Protein AF-A0A8T5ETE0-F1 (afdb_monomer_lite)

Sequence (127 aa):
MGGLFLLIYSSTAIVPNFAMLDTVQFYSLNLIPFVIADVFLKLNRSKLSLFFTGGLIGSVFYMVYYPYVMYTYNEVLLGKLVSPSLIYFVYFELIQTVLFYTLIPSIVMGVLAVVVSDKITKKILIN

Foldseek 3Di:
DVVVVLVVCCVPPQVVDPLCPVCSVLSVVLCVLVVVLVVLCVVDVDLVSLLVSLLSVLQSCLSPPVLVVVQVVCCVVVVDNDPPSCSVVVSVVCCVVCVVVRSVVSSVVSNVVSVVVVVVVVVVVVD

Secondary structure (DSSP, 8-state):
-HHHHHHHHIIIIITT-GGGHHHHHHHHHTTHHHHHHHHHHHH--SHHHHHHHHHHHHHHHHHHTHHHHHHHHHHHHHTS---TTHHHHHHHHHHHHHHHHHHHHHHHHHHHHHHHHHHHHHHHHH-

pLDDT: mean 76.97, std 12.4, range [46.16, 94.5]

Structure (mmCIF, N/CA/C/O backbone):
data_AF-A0A8T5ETE0-F1
#
_entry.id   AF-A0A8T5ETE0-F1
#
loop_
_atom_site.group_PDB
_atom_site.id
_atom_site.type_symbol
_atom_site.label_atom_id
_atom_site.label_alt_id
_atom_site.label_comp_id
_atom_site.label_asym_id
_atom_site.label_entity_id
_atom_site.label_seq_id
_atom_site.pdbx_PDB_ins_code
_atom_site.Cartn_x
_atom_site.Cartn_y
_atom_site.Cartn_z
_atom_site.occupancy
_atom_site.B_iso_or_equiv
_atom_site.auth_seq_id
_atom_site.auth_comp_id
_atom_site.auth_asym_id
_atom_site.auth_atom_id
_atom_site.pdbx_PDB_model_num
ATOM 1 N N . MET A 1 1 ? 5.050 -6.657 9.933 1.00 46.16 1 MET A N 1
ATOM 2 C CA . MET A 1 1 ? 5.352 -7.610 8.836 1.00 46.16 1 MET A CA 1
ATOM 3 C C . MET A 1 1 ? 5.669 -6.874 7.528 1.00 46.16 1 MET A C 1
ATOM 5 O O . MET A 1 1 ? 6.760 -7.072 7.017 1.00 46.16 1 MET A O 1
ATOM 9 N N . GLY A 1 2 ? 4.817 -5.958 7.036 1.00 46.38 2 GLY A N 1
ATOM 10 C CA . GLY A 1 2 ? 5.064 -5.217 5.778 1.00 46.38 2 GLY A CA 1
ATOM 11 C C . GLY A 1 2 ? 6.317 -4.323 5.750 1.00 46.38 2 GLY A C 1
ATOM 12 O O . GLY A 1 2 ? 7.091 -4.398 4.803 1.00 46.38 2 GLY A O 1
ATOM 13 N N . GLY A 1 3 ? 6.578 -3.540 6.806 1.00 50.31 3 GLY A N 1
ATOM 14 C CA . GLY A 1 3 ? 7.788 -2.701 6.873 1.00 50.31 3 GLY A CA 1
ATOM 15 C C . GLY A 1 3 ? 9.095 -3.505 6.907 1.00 50.31 3 GLY A C 1
ATOM 16 O O . GLY A 1 3 ? 10.070 -3.123 6.275 1.00 50.31 3 GLY A O 1
ATOM 17 N N . LEU A 1 4 ? 9.090 -4.661 7.578 1.00 52.28 4 LEU A N 1
ATOM 18 C CA . LEU A 1 4 ? 10.235 -5.579 7.649 1.00 52.28 4 LEU A CA 1
ATOM 19 C C . LEU A 1 4 ? 10.512 -6.242 6.291 1.00 52.28 4 LEU A C 1
ATOM 21 O O . LEU A 1 4 ? 11.664 -6.338 5.885 1.00 52.28 4 LEU A O 1
ATOM 25 N N . PHE A 1 5 ? 9.458 -6.622 5.561 1.00 57.66 5 PHE A N 1
ATOM 26 C CA . PHE A 1 5 ? 9.561 -7.113 4.184 1.00 57.66 5 PHE A CA 1
ATOM 27 C C . PHE A 1 5 ? 10.175 -6.061 3.247 1.00 57.66 5 PHE A C 1
ATOM 29 O O . PHE A 1 5 ? 11.119 -6.363 2.521 1.00 57.66 5 PHE A O 1
ATOM 36 N N . LEU A 1 6 ? 9.698 -4.813 3.318 1.00 59.12 6 LEU A N 1
ATOM 37 C CA . LEU A 1 6 ? 10.231 -3.708 2.516 1.00 59.12 6 LEU A CA 1
ATOM 38 C C . LEU A 1 6 ? 11.695 -3.394 2.835 1.00 59.12 6 LEU A C 1
ATOM 40 O O . LEU A 1 6 ? 12.463 -3.134 1.917 1.00 59.12 6 LEU A O 1
ATOM 44 N N . LEU A 1 7 ? 12.085 -3.448 4.111 1.00 61.12 7 LEU A N 1
ATOM 45 C CA . LEU A 1 7 ? 13.453 -3.177 4.563 1.00 61.12 7 LEU A CA 1
ATOM 46 C C . LEU A 1 7 ? 14.428 -4.277 4.111 1.00 61.12 7 LEU A C 1
ATOM 48 O O . LEU A 1 7 ? 15.523 -3.986 3.633 1.00 61.12 7 LEU A O 1
ATOM 52 N N . ILE A 1 8 ? 14.022 -5.548 4.197 1.00 63.69 8 ILE A N 1
ATOM 53 C CA . ILE A 1 8 ? 14.816 -6.678 3.687 1.00 63.69 8 ILE A CA 1
ATOM 54 C C . ILE A 1 8 ? 14.972 -6.570 2.168 1.00 63.69 8 ILE A C 1
ATOM 56 O O . ILE A 1 8 ? 16.072 -6.731 1.646 1.00 63.69 8 ILE A O 1
ATOM 60 N N . TYR A 1 9 ? 13.900 -6.252 1.445 1.00 62.34 9 TYR A N 1
ATOM 61 C CA . TYR A 1 9 ? 13.960 -6.148 -0.009 1.00 62.34 9 TYR A CA 1
ATOM 62 C C . TYR A 1 9 ? 14.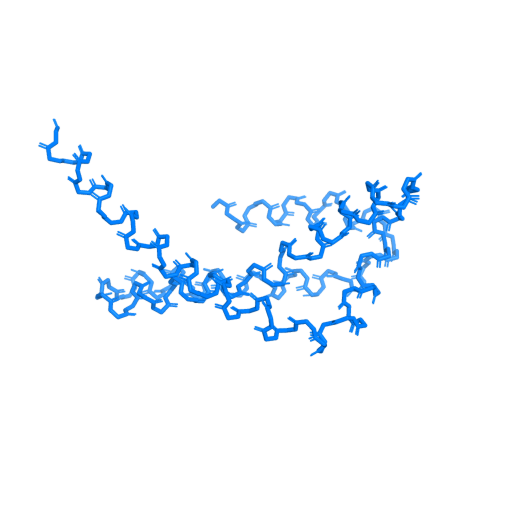791 -4.946 -0.477 1.00 62.34 9 TYR A C 1
ATOM 64 O O . TYR A 1 9 ? 15.634 -5.087 -1.358 1.00 62.34 9 TYR A O 1
ATOM 72 N N . SER A 1 10 ? 14.626 -3.775 0.144 1.00 56.78 10 SER A N 1
ATOM 73 C CA . SER A 1 10 ? 15.423 -2.594 -0.200 1.00 56.78 10 SER A CA 1
ATOM 74 C C . SER A 1 10 ? 16.910 -2.813 0.085 1.00 56.78 10 SER A C 1
ATOM 76 O O . SER A 1 10 ? 17.752 -2.480 -0.744 1.00 56.78 10 SER A O 1
ATOM 78 N N . SER A 1 11 ? 17.254 -3.453 1.201 1.00 58.19 11 SER A N 1
ATOM 79 C CA . SER A 1 11 ? 18.653 -3.744 1.539 1.00 58.19 11 SER A CA 1
ATOM 80 C C . SER A 1 11 ? 19.303 -4.799 0.638 1.00 58.19 11 SER A C 1
ATOM 82 O O . SER A 1 11 ? 20.502 -4.715 0.386 1.00 58.19 11 SER A O 1
ATOM 84 N N . THR A 1 12 ? 18.541 -5.763 0.115 1.00 60.84 12 THR A N 1
ATOM 85 C CA . THR A 1 12 ? 19.090 -6.882 -0.675 1.00 60.84 12 THR A CA 1
ATOM 86 C C . THR A 1 12 ? 19.022 -6.676 -2.187 1.00 60.84 12 THR A C 1
ATOM 88 O O . THR A 1 12 ? 19.914 -7.141 -2.890 1.00 60.84 12 THR A O 1
ATOM 91 N N . ALA A 1 13 ? 18.018 -5.959 -2.701 1.00 56.06 13 ALA A N 1
ATOM 92 C CA . ALA A 1 13 ? 17.852 -5.720 -4.137 1.00 56.06 13 ALA A CA 1
ATOM 93 C C . ALA A 1 13 ? 18.462 -4.389 -4.611 1.00 56.06 13 ALA A C 1
ATOM 95 O O . ALA A 1 13 ? 18.926 -4.305 -5.747 1.00 56.06 13 ALA A O 1
ATOM 96 N N . ILE A 1 14 ? 18.467 -3.350 -3.764 1.00 55.16 14 ILE A N 1
ATOM 97 C CA . ILE A 1 14 ? 18.830 -1.984 -4.180 1.00 55.16 14 ILE A CA 1
ATOM 98 C C . ILE A 1 14 ? 20.296 -1.664 -3.887 1.00 55.16 14 ILE A C 1
ATOM 100 O O . ILE A 1 14 ? 20.987 -1.121 -4.742 1.00 55.16 14 ILE A O 1
ATOM 104 N N . VAL A 1 15 ? 20.800 -2.027 -2.706 1.00 53.38 15 VAL A N 1
ATOM 105 C CA . VAL A 1 15 ? 22.181 -1.714 -2.287 1.00 53.38 15 VAL A CA 1
ATOM 106 C C . VAL A 1 15 ? 23.260 -2.272 -3.239 1.00 53.38 15 VAL A C 1
ATOM 108 O O . VAL A 1 15 ? 24.241 -1.566 -3.467 1.00 53.38 15 VAL A O 1
ATOM 111 N N . PRO A 1 16 ? 23.116 -3.467 -3.856 1.00 54.09 16 PRO A N 1
ATOM 112 C CA . PRO A 1 16 ? 24.110 -3.971 -4.810 1.00 54.09 16 PRO A CA 1
ATOM 113 C C . PRO A 1 16 ? 24.011 -3.347 -6.212 1.00 54.09 16 PRO A C 1
ATOM 115 O O . PRO A 1 16 ? 24.911 -3.543 -7.026 1.00 54.09 16 PRO A O 1
ATOM 118 N N . ASN A 1 17 ? 22.924 -2.635 -6.529 1.00 61.38 17 ASN A N 1
ATOM 119 C CA . ASN A 1 17 ? 22.647 -2.120 -7.866 1.00 61.38 17 ASN A CA 1
ATOM 120 C C . ASN A 1 17 ? 22.689 -0.587 -7.867 1.00 61.38 17 ASN A C 1
ATOM 122 O O . ASN A 1 17 ? 21.698 0.075 -7.565 1.00 61.38 17 ASN A O 1
ATOM 126 N N . PHE A 1 18 ? 23.836 -0.016 -8.250 1.00 63.28 18 PHE A N 1
ATOM 127 C CA . PHE A 1 18 ? 24.058 1.436 -8.276 1.00 63.28 18 PHE A CA 1
ATOM 128 C C . PHE A 1 18 ? 23.005 2.213 -9.087 1.00 63.28 18 PHE A C 1
ATOM 130 O O . PHE A 1 18 ? 22.705 3.351 -8.741 1.00 63.28 18 PHE A O 1
ATOM 137 N N . ALA A 1 19 ? 22.383 1.599 -10.102 1.00 59.09 19 ALA A N 1
ATOM 138 C CA . ALA A 1 19 ? 21.311 2.219 -10.887 1.00 59.09 19 ALA A CA 1
ATOM 139 C C . ALA A 1 19 ? 19.984 2.376 -10.116 1.00 59.09 19 ALA A C 1
ATOM 141 O O . ALA A 1 19 ? 19.078 3.060 -10.582 1.00 59.09 19 ALA A O 1
ATOM 142 N N . MET A 1 20 ? 19.843 1.731 -8.955 1.00 60.31 20 MET A N 1
ATOM 143 C CA . MET A 1 20 ? 18.643 1.785 -8.118 1.00 60.31 20 MET A CA 1
ATOM 144 C C . MET A 1 20 ? 18.831 2.653 -6.865 1.00 60.31 20 MET A C 1
ATOM 146 O O . MET A 1 20 ? 17.876 2.806 -6.102 1.00 60.31 20 MET A O 1
ATOM 150 N N . LEU A 1 21 ? 20.004 3.267 -6.653 1.00 66.50 21 LEU A N 1
ATOM 151 C CA . LEU A 1 21 ? 20.259 4.140 -5.496 1.00 66.50 21 LEU A CA 1
ATOM 152 C C . LEU A 1 21 ? 19.256 5.298 -5.399 1.00 66.50 21 LEU A C 1
ATOM 154 O O . LEU A 1 21 ? 18.739 5.567 -4.315 1.00 66.50 21 LEU A O 1
ATOM 158 N N . ASP A 1 22 ? 18.879 5.893 -6.530 1.00 65.19 22 ASP A N 1
ATOM 159 C CA . ASP A 1 22 ? 17.889 6.979 -6.584 1.00 65.19 22 ASP A CA 1
ATOM 160 C C . ASP A 1 22 ? 16.486 6.526 -6.136 1.00 65.19 22 ASP A C 1
ATOM 162 O O . ASP A 1 22 ? 15.648 7.323 -5.711 1.00 65.19 22 ASP A O 1
ATOM 166 N N . THR A 1 23 ? 16.229 5.216 -6.155 1.00 67.38 23 THR A N 1
ATOM 167 C CA . THR A 1 23 ? 14.958 4.630 -5.717 1.00 67.38 23 THR A CA 1
ATOM 168 C C . THR A 1 23 ? 14.910 4.367 -4.210 1.00 67.38 23 THR A C 1
ATOM 170 O O . THR A 1 23 ? 13.821 4.185 -3.663 1.00 67.38 23 THR A O 1
ATOM 173 N N . VAL A 1 24 ? 16.050 4.410 -3.502 1.00 72.06 24 VAL A N 1
ATOM 174 C CA . VAL A 1 24 ? 16.115 4.197 -2.042 1.00 72.06 24 VAL A CA 1
ATOM 175 C C . VAL A 1 24 ? 15.226 5.195 -1.315 1.00 72.06 24 VAL A C 1
ATOM 177 O O . VAL A 1 24 ? 14.460 4.802 -0.434 1.00 72.06 24 VAL A O 1
ATOM 180 N N . GLN A 1 25 ? 15.282 6.473 -1.700 1.00 73.88 25 GLN A N 1
ATOM 181 C CA . GLN A 1 25 ? 14.438 7.504 -1.103 1.00 73.88 25 GLN A CA 1
ATOM 182 C C . GLN A 1 25 ? 12.956 7.194 -1.331 1.00 73.88 25 GLN A C 1
ATOM 184 O O . GLN A 1 25 ? 12.176 7.221 -0.383 1.00 73.88 25 GLN A O 1
ATOM 189 N N . PHE A 1 26 ? 12.574 6.827 -2.556 1.00 73.19 26 PHE A N 1
ATOM 190 C CA . PHE A 1 26 ? 11.196 6.468 -2.891 1.00 73.19 26 PHE A CA 1
ATOM 191 C C . PHE A 1 26 ? 10.679 5.294 -2.042 1.00 73.19 26 PHE A C 1
ATOM 193 O O . PHE A 1 26 ? 9.648 5.414 -1.380 1.00 73.19 26 PHE A O 1
ATOM 200 N N . TYR A 1 27 ? 11.419 4.185 -1.975 1.00 72.12 27 TYR A N 1
ATOM 201 C CA . TYR A 1 27 ? 11.009 3.024 -1.178 1.00 72.12 27 TYR A CA 1
ATOM 202 C C . TYR A 1 27 ? 11.028 3.293 0.331 1.00 72.12 27 TYR A C 1
ATOM 204 O O . TYR A 1 27 ? 10.200 2.747 1.058 1.00 72.12 27 TYR A O 1
ATOM 212 N N . SER A 1 28 ? 11.924 4.160 0.807 1.00 76.12 28 SER A N 1
ATOM 213 C CA . SER A 1 28 ? 11.956 4.576 2.213 1.00 76.12 28 SER A CA 1
ATOM 214 C C . SER A 1 28 ? 10.730 5.415 2.576 1.00 76.12 28 SER A C 1
ATOM 216 O O . SER A 1 28 ? 10.124 5.200 3.624 1.00 76.12 28 SER A O 1
ATOM 218 N N . LEU A 1 29 ? 10.308 6.326 1.694 1.00 80.06 29 LEU A N 1
ATOM 219 C CA . LEU A 1 29 ? 9.099 7.133 1.886 1.00 80.06 29 LEU A CA 1
ATOM 220 C C . LEU A 1 29 ? 7.826 6.273 1.891 1.00 80.06 29 LEU A C 1
ATOM 222 O O . LEU A 1 29 ? 6.888 6.585 2.624 1.00 80.06 29 LEU A O 1
ATOM 226 N N . ASN A 1 30 ? 7.817 5.138 1.185 1.00 78.25 30 ASN A N 1
ATOM 227 C CA . ASN A 1 30 ? 6.701 4.186 1.222 1.00 78.25 30 ASN A CA 1
ATOM 228 C C . ASN A 1 30 ? 6.483 3.549 2.608 1.00 78.25 30 ASN A C 1
ATOM 230 O O . ASN A 1 30 ? 5.416 2.984 2.845 1.00 78.25 30 ASN A O 1
ATOM 234 N N . LEU A 1 31 ? 7.436 3.654 3.546 1.00 81.25 31 LEU A N 1
ATOM 235 C CA . LEU A 1 31 ? 7.259 3.202 4.933 1.00 81.25 31 LEU A CA 1
ATOM 236 C C . LEU A 1 31 ? 6.354 4.131 5.754 1.00 81.25 31 LEU A C 1
ATOM 238 O O . LEU A 1 31 ? 5.687 3.670 6.681 1.00 81.25 31 LEU A O 1
ATOM 242 N N . ILE A 1 32 ? 6.294 5.420 5.408 1.00 85.81 32 ILE A N 1
ATOM 243 C CA . ILE A 1 32 ? 5.519 6.444 6.124 1.00 85.81 32 ILE A CA 1
ATOM 244 C C . ILE A 1 32 ? 4.049 6.037 6.325 1.00 85.81 32 ILE A C 1
ATOM 246 O O . ILE A 1 32 ? 3.603 6.034 7.474 1.00 85.81 32 ILE A O 1
ATOM 250 N N . PRO A 1 33 ? 3.278 5.655 5.288 1.00 86.88 33 PRO A N 1
ATOM 251 C CA . PRO A 1 33 ? 1.869 5.307 5.468 1.00 86.88 33 PRO A CA 1
ATOM 252 C C . PRO A 1 33 ? 1.653 4.072 6.356 1.00 86.88 33 PRO A C 1
ATOM 254 O O . PRO A 1 33 ? 0.640 4.009 7.051 1.00 86.88 33 PRO A O 1
ATOM 257 N N . PHE A 1 34 ? 2.604 3.130 6.411 1.00 86.62 34 PHE A N 1
ATOM 258 C CA . PHE A 1 34 ? 2.537 2.002 7.350 1.00 86.62 34 PHE A CA 1
ATOM 259 C C . PHE A 1 34 ? 2.744 2.452 8.798 1.00 86.62 34 PHE A C 1
ATOM 261 O O . PHE A 1 34 ? 1.993 2.047 9.681 1.00 86.62 34 PHE A O 1
ATOM 268 N N . VAL A 1 35 ? 3.717 3.332 9.046 1.00 88.12 35 VAL A N 1
ATOM 269 C CA . VAL A 1 35 ? 3.951 3.887 10.388 1.00 88.12 35 VAL A CA 1
ATOM 270 C C . VAL A 1 35 ? 2.753 4.724 10.843 1.00 88.12 35 VAL A C 1
ATOM 272 O O . VAL A 1 35 ? 2.304 4.592 11.980 1.00 88.12 35 VAL A O 1
ATOM 275 N N . ILE A 1 36 ? 2.188 5.547 9.952 1.00 88.50 36 ILE A N 1
ATOM 276 C CA . ILE A 1 36 ? 0.975 6.327 10.233 1.00 88.50 36 ILE A CA 1
ATOM 277 C C . ILE A 1 36 ? -0.186 5.393 10.587 1.00 88.50 36 ILE A C 1
ATOM 279 O O . ILE A 1 36 ? -0.855 5.617 11.594 1.00 88.50 36 ILE A O 1
ATOM 283 N N . ALA A 1 37 ? -0.407 4.335 9.804 1.00 88.25 37 ALA A N 1
ATOM 284 C CA . ALA A 1 37 ? -1.440 3.341 10.076 1.00 88.25 37 ALA A CA 1
ATOM 285 C C . ALA A 1 37 ? -1.306 2.724 11.478 1.00 88.25 37 ALA A C 1
ATOM 287 O O . ALA A 1 37 ? -2.292 2.683 12.218 1.00 88.25 37 ALA A O 1
ATOM 288 N N . ASP A 1 38 ? -0.098 2.307 11.865 1.00 86.75 38 ASP A N 1
ATOM 289 C CA . ASP A 1 38 ? 0.169 1.717 13.182 1.00 86.75 38 ASP A CA 1
ATOM 290 C C . ASP A 1 38 ? -0.103 2.710 14.321 1.00 86.75 38 ASP A C 1
ATOM 292 O O . ASP A 1 38 ? -0.739 2.364 15.323 1.00 86.75 38 ASP A O 1
ATOM 296 N N . VAL A 1 39 ? 0.323 3.968 14.166 1.00 88.38 39 VAL A N 1
ATOM 297 C CA . VAL A 1 39 ? 0.067 5.031 15.149 1.00 88.38 39 VAL A CA 1
ATOM 298 C C . VAL A 1 39 ? -1.432 5.306 15.282 1.00 88.38 39 VAL A C 1
ATOM 300 O O . VAL A 1 39 ? -1.940 5.372 16.402 1.00 88.38 39 VAL A O 1
ATOM 303 N N . PHE A 1 40 ? -2.161 5.406 14.168 1.00 86.62 40 PHE A N 1
ATOM 304 C CA . PHE A 1 40 ? -3.608 5.640 14.174 1.00 86.62 40 PHE A CA 1
ATOM 305 C C . PHE A 1 40 ? -4.370 4.515 14.878 1.00 86.62 40 PHE A C 1
ATOM 307 O O . PHE A 1 40 ? -5.199 4.791 15.748 1.00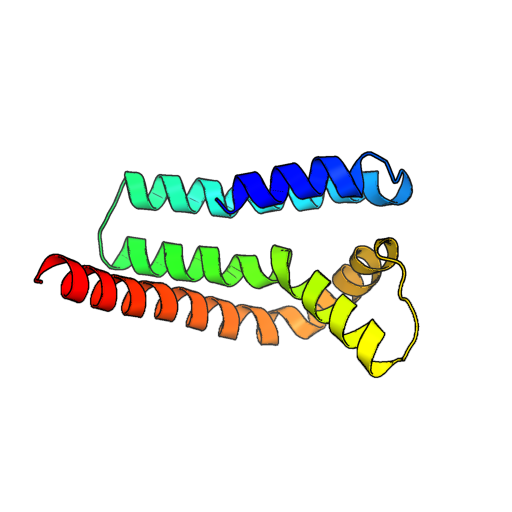 86.62 40 PHE A O 1
ATOM 314 N N . LEU A 1 41 ? -4.048 3.254 14.576 1.00 86.56 41 LEU A N 1
ATOM 315 C CA . LEU A 1 41 ? -4.674 2.098 15.227 1.00 86.56 41 LEU A CA 1
ATOM 316 C C . LEU A 1 41 ? -4.317 1.985 16.714 1.00 86.56 41 LEU A C 1
ATOM 318 O O . LEU A 1 41 ? -5.111 1.460 17.502 1.00 86.56 41 LEU A O 1
ATOM 322 N N . LYS A 1 42 ? -3.131 2.459 17.115 1.00 87.06 42 LYS A N 1
ATOM 323 C CA . LYS A 1 42 ? -2.715 2.503 18.521 1.00 87.06 42 LYS A CA 1
ATOM 324 C C . LYS A 1 42 ? -3.468 3.576 19.306 1.00 87.06 42 LYS A C 1
ATOM 326 O O . LYS A 1 42 ? -3.875 3.308 20.433 1.00 87.06 42 LYS A O 1
ATOM 331 N N . LEU A 1 43 ? -3.642 4.766 18.731 1.00 87.19 43 LEU A N 1
ATOM 332 C CA . LEU A 1 43 ? -4.283 5.904 19.398 1.00 87.19 43 LEU A CA 1
ATOM 333 C C . LEU A 1 43 ? -5.809 5.793 19.424 1.00 87.19 43 LEU A C 1
ATOM 335 O O . LEU A 1 43 ? -6.437 6.194 20.400 1.00 87.19 43 LEU A O 1
ATOM 339 N N . ASN A 1 44 ? -6.419 5.267 18.361 1.00 81.38 44 ASN A N 1
ATOM 340 C CA . ASN A 1 44 ? -7.868 5.228 18.220 1.00 81.38 44 ASN A CA 1
ATOM 341 C C . ASN A 1 44 ? -8.315 3.948 17.501 1.00 81.38 44 ASN A C 1
ATOM 343 O O . ASN A 1 44 ? -7.979 3.722 16.341 1.00 81.38 44 ASN A O 1
ATOM 347 N N . ARG A 1 45 ? -9.135 3.132 18.170 1.00 79.88 45 ARG A N 1
ATOM 348 C CA . ARG A 1 45 ? -9.710 1.890 17.612 1.00 79.88 45 ARG A CA 1
ATOM 349 C C . ARG A 1 45 ? -11.174 2.023 17.190 1.00 79.88 45 ARG A C 1
ATOM 351 O O . ARG A 1 45 ? -11.880 1.027 17.052 1.00 79.88 45 ARG A O 1
ATOM 358 N N . SER A 1 46 ? -11.656 3.248 17.001 1.00 88.69 46 SER A N 1
ATOM 359 C CA . SER A 1 46 ? -12.994 3.484 16.456 1.00 88.69 46 SER A CA 1
ATOM 360 C C . SER A 1 46 ? -13.148 2.895 15.048 1.00 88.69 46 SER A C 1
ATOM 362 O O . SER A 1 46 ? -12.177 2.745 14.303 1.00 88.69 46 SER A O 1
ATOM 364 N N . LYS A 1 47 ? -14.396 2.615 14.643 1.00 85.50 47 LYS A N 1
ATOM 365 C CA . LYS A 1 47 ? -14.712 2.144 13.281 1.00 85.50 47 LYS A CA 1
ATOM 366 C C . LYS A 1 47 ? -14.182 3.086 12.197 1.00 85.50 47 LYS A C 1
ATOM 368 O O . LYS A 1 47 ? -13.742 2.624 11.154 1.00 85.50 47 LYS A O 1
ATOM 373 N N . LEU A 1 48 ? -14.201 4.392 12.458 1.00 87.19 48 LEU A N 1
ATOM 374 C CA . LEU A 1 48 ? -13.723 5.407 11.521 1.00 87.19 48 LEU A CA 1
ATOM 375 C C . LEU A 1 48 ? -12.196 5.338 11.359 1.00 87.19 48 LEU A C 1
ATOM 377 O O . LEU A 1 48 ? -11.711 5.362 10.234 1.00 87.19 48 LEU A O 1
ATOM 381 N N . SER A 1 49 ? -11.458 5.143 12.459 1.00 88.06 49 SER A N 1
ATOM 382 C CA . SER A 1 49 ? -10.007 4.900 12.424 1.00 88.06 49 SER A CA 1
ATOM 383 C C . SER A 1 49 ? -9.667 3.627 11.643 1.00 88.06 49 SER A C 1
ATOM 385 O O . SER A 1 49 ? -8.808 3.644 10.772 1.00 88.06 49 SER A O 1
ATOM 387 N N . LEU A 1 50 ? -10.417 2.542 11.864 1.00 89.19 50 LEU A N 1
ATOM 388 C CA . LEU A 1 50 ? -10.253 1.287 11.123 1.00 89.19 50 LEU A CA 1
ATOM 389 C C . LEU A 1 50 ? -10.498 1.453 9.616 1.00 89.19 50 LEU A C 1
ATOM 391 O O . LEU A 1 50 ? -9.715 0.950 8.812 1.00 89.19 50 LEU A O 1
ATOM 395 N N . PHE A 1 51 ? -11.551 2.175 9.222 1.00 91.81 51 PHE A N 1
ATOM 396 C CA . PHE A 1 51 ? -11.817 2.465 7.812 1.00 91.81 51 PHE A CA 1
ATOM 397 C C . PHE A 1 51 ? -10.746 3.355 7.190 1.00 91.81 51 PHE A C 1
ATOM 399 O O . PHE A 1 51 ? -10.291 3.067 6.085 1.00 91.81 51 PHE A O 1
ATOM 406 N N . PHE A 1 52 ? -10.311 4.393 7.904 1.00 92.19 52 PHE A N 1
ATOM 407 C CA . PHE A 1 52 ? -9.231 5.263 7.456 1.00 92.19 52 PHE A CA 1
ATOM 408 C C . PHE A 1 52 ? -7.935 4.476 7.255 1.00 92.19 52 PHE A C 1
ATOM 410 O O . PHE A 1 52 ? -7.341 4.550 6.185 1.00 92.19 52 PHE A O 1
ATOM 417 N N . THR A 1 53 ? -7.533 3.661 8.232 1.00 91.38 53 THR A N 1
ATOM 418 C CA . THR A 1 53 ? -6.335 2.828 8.120 1.00 91.38 53 THR A CA 1
ATOM 419 C C . THR A 1 53 ? -6.459 1.802 6.995 1.00 91.38 53 THR A C 1
ATOM 421 O O . THR A 1 53 ? -5.502 1.609 6.251 1.00 91.38 53 THR A O 1
ATOM 424 N N . GLY A 1 54 ? -7.628 1.178 6.818 1.00 91.31 54 GLY A N 1
ATOM 425 C CA . GLY A 1 54 ? -7.887 0.272 5.696 1.00 91.31 54 GLY A CA 1
ATOM 426 C C . GLY A 1 54 ? -7.738 0.962 4.341 1.00 91.31 54 GLY A C 1
ATOM 427 O O . GLY A 1 54 ? -7.068 0.437 3.457 1.00 91.31 54 GLY A O 1
ATOM 428 N N . GLY A 1 55 ? -8.300 2.163 4.194 1.00 93.06 55 GLY A N 1
ATOM 429 C CA . GLY A 1 55 ? -8.154 2.972 2.985 1.00 93.06 55 GLY A CA 1
ATOM 430 C C . GLY A 1 55 ? -6.715 3.432 2.751 1.00 93.06 55 GLY A C 1
ATOM 431 O O . GLY A 1 55 ? -6.214 3.314 1.636 1.00 93.06 55 GLY A O 1
ATOM 432 N N . LEU A 1 56 ? -6.023 3.880 3.802 1.00 92.44 56 LEU A N 1
ATOM 433 C CA . LEU A 1 56 ? -4.622 4.291 3.749 1.00 92.44 56 LEU A CA 1
ATOM 434 C C . LEU A 1 56 ? -3.737 3.124 3.303 1.00 92.44 56 LEU A C 1
ATOM 436 O O . LEU A 1 56 ? -3.052 3.242 2.296 1.00 92.44 56 LEU A O 1
ATOM 440 N N . ILE A 1 57 ? -3.797 1.976 3.978 1.00 90.62 57 ILE A N 1
ATOM 441 C CA . ILE A 1 57 ? -3.008 0.791 3.610 1.00 90.62 57 ILE A CA 1
ATOM 442 C C . ILE A 1 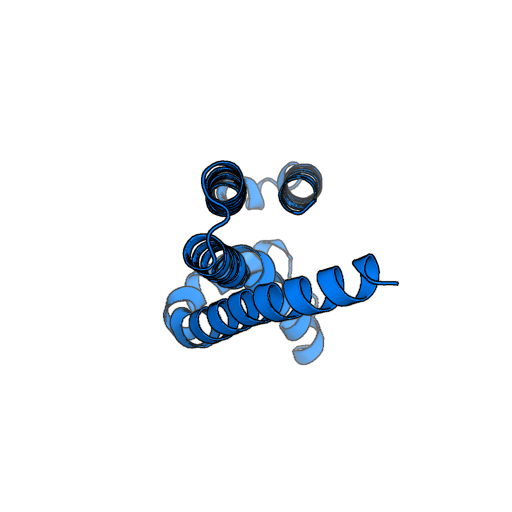57 ? -3.394 0.267 2.222 1.00 90.62 57 ILE A C 1
ATOM 444 O O . ILE A 1 57 ? -2.513 -0.100 1.448 1.00 90.62 57 ILE A O 1
ATOM 448 N N . GLY A 1 58 ? -4.682 0.290 1.872 1.00 89.25 58 GLY A N 1
ATOM 449 C CA . GLY A 1 58 ? -5.150 -0.023 0.523 1.00 89.25 58 GLY A CA 1
ATOM 450 C C . GLY A 1 58 ? -4.494 0.870 -0.528 1.00 89.25 58 GLY A C 1
ATOM 451 O O . GLY A 1 58 ? -3.951 0.368 -1.504 1.00 89.25 58 GLY A O 1
ATOM 452 N N . SER A 1 59 ? -4.443 2.183 -0.296 1.00 89.12 59 SER A N 1
ATOM 453 C CA . SER A 1 59 ? -3.817 3.139 -1.218 1.00 89.12 59 SER A CA 1
ATOM 454 C C . SER A 1 59 ? -2.320 2.882 -1.448 1.00 89.12 59 SER A C 1
ATOM 456 O O . SER A 1 59 ? -1.816 3.111 -2.547 1.00 89.12 59 SER A O 1
ATOM 458 N N . VAL A 1 60 ? -1.619 2.314 -0.458 1.00 86.81 60 VAL A N 1
ATOM 459 C CA . VAL A 1 60 ? -0.189 1.975 -0.560 1.00 86.81 60 VAL A CA 1
ATOM 460 C C . VAL A 1 60 ? 0.085 0.869 -1.580 1.00 86.81 60 VAL A C 1
ATOM 462 O O . VAL A 1 60 ? 1.190 0.814 -2.121 1.00 86.81 60 VAL A O 1
ATOM 465 N N . PHE A 1 61 ? -0.906 0.035 -1.921 1.00 79.06 61 PHE A N 1
ATOM 466 C CA . PHE A 1 61 ? -0.795 -0.939 -3.017 1.00 79.06 61 PHE A CA 1
ATOM 467 C C . PHE A 1 61 ? -0.229 -0.303 -4.288 1.00 79.06 61 PHE A C 1
ATOM 469 O O . PHE A 1 61 ? 0.610 -0.898 -4.965 1.00 79.06 61 PHE A O 1
ATOM 476 N N . TYR A 1 62 ? -0.655 0.925 -4.578 1.00 75.31 62 TYR A N 1
ATOM 477 C CA . TYR A 1 62 ? -0.238 1.642 -5.764 1.00 75.31 62 TYR A CA 1
ATOM 478 C C . TYR A 1 62 ? 1.264 1.950 -5.788 1.00 75.31 62 TYR A C 1
ATOM 480 O O . TYR A 1 62 ? 1.898 1.826 -6.828 1.00 75.31 62 TYR A O 1
ATOM 488 N N . MET A 1 63 ? 1.851 2.283 -4.637 1.00 74.50 63 MET A N 1
ATOM 489 C CA . MET A 1 63 ? 3.279 2.599 -4.541 1.00 74.50 63 MET A CA 1
ATOM 490 C C . MET A 1 63 ? 4.161 1.372 -4.332 1.00 74.50 63 MET A C 1
ATOM 492 O O . MET A 1 63 ? 5.317 1.367 -4.749 1.00 74.50 63 MET A O 1
ATOM 496 N N . VAL A 1 64 ? 3.637 0.340 -3.669 1.00 74.88 64 VAL A N 1
ATOM 497 C CA . VAL A 1 64 ? 4.444 -0.801 -3.227 1.00 74.88 64 VAL A CA 1
ATOM 498 C C . VAL A 1 64 ? 4.277 -2.023 -4.113 1.00 74.88 64 VAL A C 1
ATOM 500 O O . VAL A 1 64 ? 5.250 -2.734 -4.296 1.00 74.88 64 VAL A O 1
ATOM 503 N N . TYR A 1 65 ? 3.088 -2.297 -4.647 1.00 73.12 65 TYR A N 1
ATOM 504 C CA . TYR A 1 65 ? 2.793 -3.566 -5.324 1.00 73.12 65 TYR A CA 1
ATOM 505 C C . TYR A 1 65 ? 2.535 -3.414 -6.820 1.00 73.12 65 TYR A C 1
ATOM 507 O O . TYR A 1 65 ? 2.986 -4.250 -7.602 1.00 73.12 65 TYR A O 1
ATOM 515 N N . TYR A 1 66 ? 1.856 -2.345 -7.237 1.00 73.25 66 TYR A N 1
ATOM 516 C CA . TYR A 1 66 ? 1.551 -2.099 -8.647 1.00 73.25 66 TYR A CA 1
ATOM 517 C C . TYR A 1 66 ? 2.782 -2.138 -9.581 1.00 73.25 66 TYR A C 1
ATOM 519 O O . TYR A 1 66 ? 2.681 -2.798 -10.619 1.00 73.25 66 TYR A O 1
ATOM 527 N N . PRO A 1 67 ? 3.954 -1.553 -9.233 1.00 74.38 67 PRO A N 1
ATOM 528 C CA . PRO A 1 67 ? 5.145 -1.648 -10.082 1.00 74.38 67 PRO A CA 1
ATOM 529 C C . PRO A 1 67 ? 5.576 -3.099 -10.348 1.00 74.38 67 PRO A C 1
ATOM 531 O O . PRO A 1 67 ? 5.907 -3.456 -11.477 1.00 74.38 67 PRO A O 1
ATOM 534 N N . TYR A 1 68 ? 5.518 -3.958 -9.326 1.00 72.50 68 TYR A N 1
ATOM 535 C CA . TYR A 1 68 ? 5.910 -5.367 -9.435 1.00 72.50 68 TYR A CA 1
ATOM 536 C C . TYR A 1 68 ? 4.888 -6.209 -10.194 1.00 72.50 68 TYR A C 1
ATOM 538 O O . TYR A 1 68 ? 5.259 -7.106 -10.951 1.00 72.50 68 TYR A O 1
ATOM 546 N N . VAL A 1 69 ? 3.598 -5.913 -10.018 1.00 72.81 69 VAL A N 1
ATOM 547 C CA . VAL A 1 69 ? 2.527 -6.556 -10.787 1.00 72.81 69 VAL A CA 1
ATOM 548 C C . VAL A 1 69 ? 2.719 -6.253 -12.271 1.00 72.81 69 VAL A C 1
ATOM 550 O O . VAL A 1 69 ? 2.771 -7.178 -13.076 1.00 72.81 69 VAL A O 1
ATOM 553 N N . MET A 1 70 ? 2.914 -4.980 -12.625 1.00 72.38 70 MET A N 1
ATOM 554 C CA . MET A 1 70 ? 3.180 -4.571 -14.007 1.00 72.38 70 MET A CA 1
ATOM 555 C C . MET A 1 70 ? 4.437 -5.221 -14.579 1.00 72.38 70 MET A C 1
ATOM 557 O O . MET A 1 70 ? 4.409 -5.719 -15.700 1.00 72.38 70 MET A O 1
ATOM 561 N N . TYR A 1 71 ? 5.520 -5.265 -13.806 1.00 72.75 71 TYR A N 1
ATOM 562 C CA . TYR A 1 71 ? 6.748 -5.948 -14.201 1.00 72.75 71 TYR A CA 1
ATOM 563 C C . TYR A 1 71 ? 6.502 -7.417 -14.558 1.00 72.75 71 TYR A C 1
ATOM 565 O O . TYR A 1 71 ? 6.820 -7.848 -15.663 1.00 72.75 71 TYR A O 1
ATOM 573 N N . THR A 1 72 ? 5.858 -8.152 -13.650 1.00 70.81 72 THR A N 1
ATOM 574 C CA . THR A 1 72 ? 5.585 -9.584 -13.816 1.00 70.81 72 THR A CA 1
ATOM 575 C C . THR A 1 72 ? 4.703 -9.838 -15.037 1.00 70.81 72 THR A C 1
ATOM 577 O O . THR A 1 72 ? 4.987 -10.721 -15.843 1.00 70.81 72 THR A O 1
ATOM 580 N N . TYR A 1 73 ? 3.644 -9.043 -15.220 1.00 73.38 73 TYR A N 1
ATOM 581 C CA . TYR A 1 73 ? 2.772 -9.182 -16.385 1.00 73.38 73 TYR A CA 1
ATOM 582 C C . TYR A 1 73 ? 3.474 -8.813 -17.691 1.00 73.38 73 TYR A C 1
ATOM 584 O O . TYR A 1 73 ? 3.257 -9.494 -18.688 1.00 73.38 73 TYR A O 1
ATOM 592 N N . ASN A 1 74 ? 4.334 -7.793 -17.702 1.00 72.44 74 ASN A N 1
ATOM 593 C CA . ASN A 1 74 ? 5.094 -7.427 -18.895 1.00 72.44 74 ASN A CA 1
ATOM 594 C C . ASN A 1 74 ? 6.070 -8.530 -19.311 1.00 72.44 74 ASN A C 1
ATOM 596 O O . ASN A 1 74 ? 6.161 -8.820 -20.501 1.00 72.44 74 ASN A O 1
ATOM 600 N N . GLU A 1 75 ? 6.745 -9.191 -18.366 1.00 68.81 75 GLU A N 1
ATOM 601 C CA . GLU A 1 75 ? 7.603 -10.338 -18.689 1.00 68.81 75 GLU A CA 1
ATOM 602 C C . GLU A 1 75 ? 6.811 -11.490 -19.317 1.00 68.81 75 GLU A C 1
ATOM 604 O O . GLU A 1 75 ? 7.228 -12.054 -20.331 1.00 68.81 75 GLU A O 1
ATOM 609 N N . VAL A 1 76 ? 5.640 -11.803 -18.753 1.00 72.94 76 VAL A N 1
ATOM 610 C CA . VAL A 1 76 ? 4.772 -12.888 -19.232 1.00 72.94 76 VAL A CA 1
ATOM 611 C C . VAL A 1 76 ? 4.160 -12.567 -20.598 1.00 72.94 76 VAL A C 1
ATOM 613 O O . VAL A 1 76 ? 4.153 -13.420 -21.481 1.00 72.94 76 VAL A O 1
ATOM 616 N N . LEU A 1 77 ? 3.652 -11.347 -20.790 1.00 72.75 77 LEU A N 1
ATOM 617 C CA . LEU A 1 77 ? 2.960 -10.939 -22.016 1.00 72.75 77 LEU A CA 1
ATOM 618 C C . LEU A 1 77 ? 3.921 -10.701 -23.183 1.00 72.75 77 LEU A C 1
ATOM 620 O O . LEU A 1 77 ? 3.580 -11.000 -24.325 1.00 72.75 77 LEU A O 1
ATOM 624 N N . LEU A 1 78 ? 5.112 -10.159 -22.915 1.00 74.50 78 LEU A N 1
ATOM 625 C CA . LEU A 1 78 ? 6.103 -9.857 -23.950 1.00 74.50 78 LEU A CA 1
ATOM 626 C C . LEU A 1 78 ? 7.068 -11.021 -24.202 1.00 74.50 78 LEU A C 1
ATOM 628 O O . LEU A 1 78 ? 7.833 -10.965 -25.166 1.00 74.50 78 LEU A O 1
ATOM 632 N N . GLY A 1 79 ? 7.065 -12.050 -23.345 1.00 67.31 79 GLY A N 1
ATOM 633 C CA . GLY A 1 79 ? 7.975 -13.195 -23.429 1.00 67.31 79 GLY A CA 1
ATOM 634 C C . GLY A 1 79 ? 9.452 -12.803 -23.327 1.00 67.31 79 GLY A C 1
ATOM 635 O O . GLY A 1 79 ? 10.320 -13.510 -23.839 1.00 67.31 79 GLY A O 1
ATOM 636 N N . LYS A 1 80 ? 9.745 -11.643 -22.730 1.00 66.38 80 LYS A N 1
ATOM 637 C CA . LYS A 1 80 ? 11.085 -11.062 -22.622 1.00 66.38 80 LYS A CA 1
ATOM 638 C C . LYS A 1 80 ? 11.351 -10.681 -21.177 1.00 66.38 80 LYS A C 1
ATOM 640 O O . LYS A 1 80 ? 10.507 -10.054 -20.546 1.00 66.38 80 LYS A O 1
ATOM 645 N N . LEU A 1 81 ? 12.548 -11.012 -20.698 1.00 63.56 81 LEU A N 1
ATOM 646 C CA . LEU A 1 81 ? 13.051 -10.533 -19.414 1.00 63.56 81 LEU A CA 1
ATOM 647 C C . LEU A 1 81 ? 13.144 -9.009 -19.469 1.00 63.56 81 LEU A C 1
ATOM 649 O O . LEU A 1 81 ? 13.924 -8.445 -20.242 1.00 63.56 81 LEU A O 1
ATOM 653 N N . VAL A 1 82 ? 12.318 -8.346 -18.670 1.00 65.06 82 VAL A N 1
ATOM 654 C CA . VAL A 1 82 ? 12.416 -6.907 -18.445 1.00 65.06 82 VAL A CA 1
ATOM 655 C C . VAL A 1 82 ? 13.430 -6.745 -17.322 1.00 65.06 82 VAL A C 1
ATOM 657 O O . VAL A 1 82 ? 13.403 -7.497 -16.362 1.00 65.06 82 VAL A O 1
ATOM 660 N N . SER A 1 83 ? 14.373 -5.810 -17.410 1.00 69.06 83 SER A N 1
ATOM 661 C CA . SER A 1 83 ? 15.277 -5.598 -16.271 1.00 69.06 83 SER A CA 1
ATOM 662 C C . SER A 1 83 ? 14.490 -5.034 -15.077 1.00 69.06 83 SER A C 1
ATOM 664 O O . SER A 1 83 ? 13.765 -4.052 -15.267 1.00 69.06 83 SER A O 1
ATOM 666 N N . PRO A 1 84 ? 14.670 -5.538 -13.841 1.00 64.94 84 PRO A N 1
ATOM 667 C CA . PRO A 1 84 ? 14.076 -4.947 -12.639 1.00 64.94 84 PRO A CA 1
ATOM 668 C C . PRO A 1 84 ? 14.400 -3.454 -12.455 1.00 64.94 84 PRO A C 1
ATOM 670 O O . PRO A 1 84 ? 13.632 -2.717 -11.840 1.00 64.94 84 PRO A O 1
ATOM 673 N N . SER A 1 85 ? 15.510 -2.974 -13.027 1.00 66.44 85 SER A N 1
ATOM 674 C CA . SER A 1 85 ? 15.868 -1.549 -13.022 1.00 66.44 85 SER A CA 1
ATOM 675 C C . SER A 1 85 ? 14.922 -0.664 -13.851 1.00 66.44 85 SER A C 1
ATOM 677 O O . SER A 1 85 ? 14.802 0.525 -13.568 1.00 66.44 85 SER A O 1
ATOM 679 N N . LEU A 1 86 ? 14.209 -1.221 -14.838 1.00 67.81 86 LEU A N 1
ATOM 680 C CA . LEU A 1 86 ? 13.247 -0.491 -15.678 1.00 67.81 86 LEU A CA 1
ATOM 681 C C . LEU A 1 86 ? 11.896 -0.270 -14.988 1.00 67.81 86 LEU A C 1
ATOM 683 O O . LEU A 1 86 ? 11.131 0.586 -15.426 1.00 67.81 86 LEU A O 1
ATOM 687 N N . ILE A 1 87 ? 11.610 -1.002 -13.902 1.00 71.06 87 ILE A N 1
ATOM 688 C CA . ILE A 1 87 ? 10.347 -0.907 -13.153 1.00 71.06 87 ILE A CA 1
ATOM 689 C C . ILE A 1 87 ? 10.075 0.535 -12.737 1.00 71.06 87 ILE A C 1
ATOM 691 O O . ILE A 1 87 ? 8.970 1.031 -12.929 1.00 71.06 87 ILE A O 1
ATOM 695 N N . TYR A 1 88 ? 11.094 1.208 -12.199 1.00 67.88 88 TYR A N 1
ATOM 696 C CA . TYR A 1 88 ? 10.998 2.595 -11.762 1.00 67.88 88 TYR A CA 1
ATOM 697 C C . TYR A 1 88 ? 10.627 3.519 -12.930 1.00 67.88 88 TYR A C 1
ATOM 699 O O . TYR A 1 88 ? 9.631 4.229 -12.848 1.00 67.88 88 TYR A O 1
ATOM 707 N N . PHE A 1 89 ? 11.364 3.458 -14.042 1.00 67.88 89 PHE A N 1
ATOM 708 C CA . PHE A 1 89 ? 11.120 4.321 -15.203 1.00 67.88 89 PHE A CA 1
ATOM 709 C C . PHE A 1 89 ? 9.699 4.170 -15.752 1.00 67.88 89 PHE A C 1
ATOM 711 O O . PHE A 1 89 ? 8.972 5.155 -15.869 1.00 67.88 89 PHE A O 1
ATOM 718 N N . VAL A 1 90 ? 9.277 2.931 -16.007 1.00 68.88 90 VAL A N 1
ATOM 719 C CA . VAL A 1 90 ? 7.945 2.636 -16.552 1.00 68.88 90 VAL A CA 1
ATOM 720 C C . VAL A 1 90 ? 6.846 3.026 -15.562 1.00 68.88 90 VAL A C 1
ATOM 722 O O . VAL A 1 90 ? 5.810 3.561 -15.953 1.00 68.88 90 VAL A O 1
ATOM 725 N N . TYR A 1 91 ? 7.066 2.799 -14.265 1.00 74.12 91 TYR A N 1
ATOM 726 C CA . TYR A 1 91 ? 6.122 3.195 -13.227 1.00 74.12 91 TYR A CA 1
ATOM 727 C C . TYR A 1 91 ? 5.919 4.712 -13.187 1.00 74.12 91 TYR A C 1
ATOM 729 O O . TYR A 1 91 ? 4.773 5.153 -13.218 1.00 74.12 91 TYR A O 1
ATOM 737 N N . PHE A 1 92 ? 6.991 5.511 -13.166 1.00 73.75 92 PHE A N 1
ATOM 738 C CA . PHE A 1 92 ? 6.895 6.976 -13.103 1.00 73.75 92 PHE A CA 1
ATOM 739 C C . PHE A 1 92 ? 6.347 7.618 -14.379 1.00 73.75 92 PHE A C 1
ATOM 741 O O . PHE A 1 92 ? 5.763 8.695 -14.303 1.00 73.75 92 PHE A O 1
ATOM 748 N N . GLU A 1 93 ? 6.474 6.960 -15.527 1.00 79.31 93 GLU A N 1
ATOM 749 C CA . GLU A 1 93 ? 5.858 7.415 -16.775 1.00 79.31 93 GLU A CA 1
ATOM 750 C C . GLU A 1 93 ? 4.347 7.141 -16.792 1.00 79.31 93 GLU A C 1
ATOM 752 O O . GLU A 1 93 ? 3.544 8.011 -17.128 1.00 79.31 93 GLU A O 1
ATOM 757 N N . LEU A 1 94 ? 3.933 5.946 -16.364 1.00 76.75 94 LEU A N 1
ATOM 758 C CA . LEU A 1 94 ? 2.527 5.531 -16.394 1.00 76.75 94 LEU A CA 1
ATOM 759 C C . LEU A 1 94 ? 1.714 6.036 -15.196 1.00 76.75 94 LEU A C 1
ATOM 761 O O . LEU A 1 94 ? 0.481 6.017 -15.250 1.00 76.75 94 LEU A O 1
ATOM 765 N N . ILE A 1 95 ? 2.383 6.491 -14.129 1.00 77.94 95 ILE A N 1
ATOM 766 C CA . ILE A 1 95 ? 1.772 6.836 -12.841 1.00 77.94 95 ILE A CA 1
ATOM 767 C C . ILE A 1 95 ? 0.580 7.779 -13.001 1.00 77.94 95 ILE A C 1
ATOM 769 O O . ILE A 1 95 ? -0.453 7.586 -12.375 1.00 77.94 95 ILE A O 1
ATOM 773 N N . GLN A 1 96 ? 0.689 8.804 -13.841 1.00 77.19 96 GLN A N 1
ATOM 774 C CA . GLN A 1 96 ? -0.353 9.824 -13.943 1.00 77.19 96 GLN A CA 1
ATOM 775 C C . GLN A 1 96 ? -1.611 9.277 -14.622 1.00 77.19 96 GLN A C 1
ATOM 777 O O . GLN A 1 96 ? -2.727 9.621 -14.239 1.00 77.19 96 GLN A O 1
ATOM 782 N N . THR A 1 97 ? -1.429 8.377 -15.586 1.00 83.06 97 THR A N 1
ATOM 783 C CA . THR A 1 97 ? -2.508 7.810 -16.396 1.00 83.06 97 THR A CA 1
ATOM 784 C C . THR A 1 97 ? -3.299 6.758 -15.631 1.00 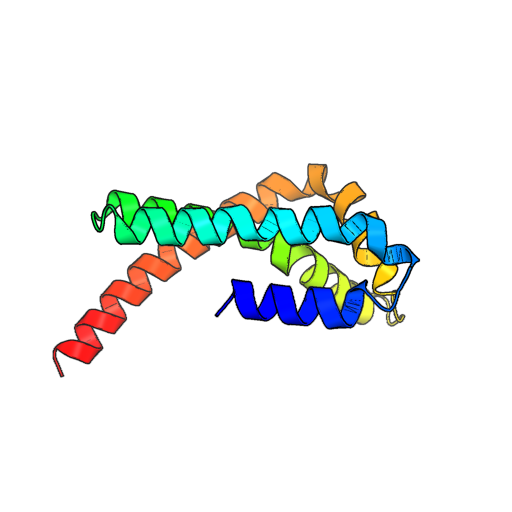83.06 97 THR A C 1
ATOM 786 O O . THR A 1 97 ? -4.522 6.692 -15.746 1.00 83.06 97 THR A O 1
ATOM 789 N N . VAL A 1 98 ? -2.617 5.926 -14.841 1.00 82.12 98 VAL A N 1
ATOM 790 C CA . VAL A 1 98 ? -3.248 4.787 -14.160 1.00 82.12 98 VAL A CA 1
ATOM 791 C C . VAL A 1 98 ? -3.649 5.073 -12.715 1.00 82.12 98 VAL A C 1
ATOM 793 O O . VAL A 1 98 ? -4.397 4.277 -12.153 1.00 82.12 98 VAL A O 1
ATOM 796 N N . LEU A 1 99 ? -3.219 6.205 -12.134 1.00 83.25 99 LEU A N 1
ATOM 797 C CA . LEU A 1 99 ? -3.404 6.541 -10.717 1.00 83.25 99 LEU A CA 1
ATOM 798 C C . LEU A 1 99 ? -4.828 6.285 -10.234 1.00 83.25 99 LEU A C 1
ATOM 800 O O . LEU A 1 99 ? -5.029 5.526 -9.299 1.00 83.25 99 LEU A O 1
ATOM 804 N N . PHE A 1 100 ? -5.832 6.903 -10.856 1.00 82.94 100 PHE A N 1
ATOM 805 C CA . PHE A 1 100 ? -7.207 6.787 -10.366 1.00 82.94 100 PHE A CA 1
ATOM 806 C C . PHE A 1 100 ? -7.804 5.397 -10.601 1.00 82.94 100 PHE A C 1
ATOM 808 O O . PHE A 1 100 ? -8.569 4.912 -9.766 1.00 82.94 100 PHE A O 1
ATOM 815 N N . TYR A 1 101 ? -7.418 4.739 -11.698 1.00 83.62 101 TYR A N 1
ATOM 816 C CA . TYR A 1 101 ? -7.896 3.402 -12.049 1.00 83.62 101 TYR A CA 1
ATOM 817 C C . TYR A 1 101 ? -7.385 2.319 -11.102 1.00 83.62 101 TYR A C 1
ATOM 819 O O . TYR A 1 101 ? -8.041 1.296 -10.938 1.00 83.62 101 TYR A O 1
ATOM 827 N N . THR A 1 102 ? -6.240 2.532 -10.463 1.00 83.12 102 THR A N 1
ATOM 828 C CA . THR A 1 102 ? -5.651 1.595 -9.502 1.00 83.12 102 THR A CA 1
ATOM 829 C C . THR A 1 102 ? -5.949 2.014 -8.065 1.00 83.12 102 THR A C 1
ATOM 831 O O . THR A 1 102 ? -6.400 1.195 -7.270 1.00 83.12 102 THR A O 1
ATOM 834 N N . LEU A 1 103 ? -5.781 3.296 -7.732 1.00 87.19 103 LEU A N 1
ATOM 835 C CA . LEU A 1 103 ? -5.909 3.827 -6.377 1.00 87.19 103 LEU A CA 1
ATOM 836 C C . LEU A 1 103 ? -7.309 3.613 -5.800 1.00 87.19 103 LEU A C 1
ATOM 838 O O . LEU A 1 103 ? -7.435 3.166 -4.661 1.00 87.19 103 LEU A O 1
ATOM 842 N N . ILE A 1 104 ? -8.360 3.916 -6.571 1.00 89.81 104 ILE A N 1
ATOM 843 C CA . ILE A 1 104 ? -9.743 3.818 -6.086 1.00 89.81 104 ILE A CA 1
ATOM 844 C C . ILE A 1 104 ? -10.095 2.358 -5.752 1.00 89.81 104 ILE A C 1
ATOM 846 O O . ILE A 1 104 ? -10.482 2.106 -4.606 1.00 89.81 104 ILE A O 1
ATOM 850 N N . PRO A 1 105 ? -9.912 1.374 -6.661 1.00 89.94 105 PRO A N 1
ATOM 851 C CA . PRO A 1 105 ? -10.119 -0.030 -6.316 1.00 89.94 105 PRO A CA 1
ATOM 852 C C . PRO A 1 105 ? -9.264 -0.492 -5.139 1.00 89.94 105 PRO A C 1
ATOM 854 O O . PRO A 1 105 ? -9.764 -1.204 -4.271 1.00 89.94 105 PRO A O 1
ATOM 857 N N . SER A 1 106 ? -8.002 -0.068 -5.053 1.00 90.62 106 SER A N 1
ATOM 858 C CA . SER A 1 106 ? -7.124 -0.466 -3.952 1.00 90.62 106 SER A CA 1
ATOM 859 C C . SER A 1 106 ? -7.594 0.060 -2.594 1.00 90.62 106 SER A C 1
ATOM 861 O O . SER A 1 106 ? -7.572 -0.688 -1.617 1.00 90.62 106 SER A O 1
ATOM 863 N N . ILE A 1 107 ? -8.087 1.300 -2.522 1.00 93.31 107 ILE A N 1
ATOM 864 C CA . ILE A 1 107 ? -8.705 1.859 -1.308 1.00 93.31 107 ILE A CA 1
ATOM 865 C C . ILE A 1 107 ? -9.945 1.049 -0.923 1.00 93.31 107 ILE A C 1
ATOM 867 O O . ILE A 1 107 ? -10.076 0.638 0.231 1.00 93.31 107 ILE A O 1
ATOM 871 N N . VAL A 1 108 ? -10.835 0.784 -1.886 1.00 94.50 108 VAL A N 1
ATOM 872 C CA . VAL A 1 108 ? -12.058 -0.001 -1.655 1.00 94.50 108 VAL A CA 1
ATOM 873 C C . VAL A 1 108 ? -11.708 -1.389 -1.119 1.00 94.50 108 VAL A C 1
ATOM 875 O O . VAL A 1 108 ? -12.268 -1.822 -0.111 1.00 94.50 108 VAL A O 1
ATOM 878 N N . MET A 1 109 ? -10.735 -2.061 -1.734 1.00 94.12 109 MET A N 1
ATOM 879 C CA . MET A 1 109 ? -10.277 -3.378 -1.301 1.00 94.12 109 MET A CA 1
ATOM 880 C C . MET A 1 109 ? -9.623 -3.347 0.081 1.00 94.12 109 MET A C 1
ATOM 882 O O . MET A 1 109 ? -9.877 -4.244 0.883 1.00 94.12 109 MET A O 1
ATOM 886 N N . GLY A 1 110 ? -8.843 -2.313 0.403 1.00 92.62 110 GLY A N 1
ATOM 887 C CA . GLY A 1 110 ? -8.257 -2.137 1.732 1.00 92.62 110 GLY A CA 1
ATOM 888 C C . GLY A 1 110 ? -9.317 -1.976 2.826 1.00 92.62 110 GLY A C 1
ATOM 889 O O . GLY A 1 110 ? -9.250 -2.631 3.867 1.00 92.62 110 GLY A O 1
ATOM 890 N N . VAL A 1 111 ? -10.357 -1.180 2.568 1.00 93.94 111 VAL A N 1
ATOM 891 C CA . VAL A 1 111 ? -11.504 -1.025 3.478 1.00 93.94 111 VAL A CA 1
ATOM 892 C C . VAL 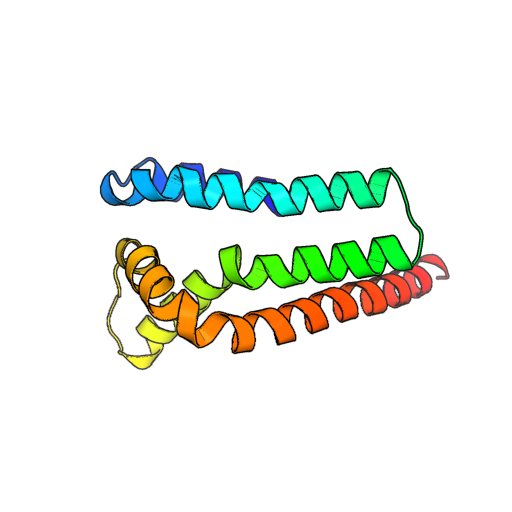A 1 111 ? -12.268 -2.342 3.641 1.00 93.94 111 VAL A C 1
ATOM 894 O O . VAL A 1 111 ? -12.565 -2.750 4.767 1.00 93.94 111 VAL A O 1
ATOM 897 N N . LEU A 1 112 ? -12.557 -3.040 2.539 1.00 94.44 112 LEU A N 1
ATOM 898 C CA . LEU A 1 112 ? -13.233 -4.340 2.571 1.00 94.44 112 LEU A CA 1
ATOM 899 C C . LEU A 1 112 ? -12.433 -5.377 3.364 1.00 94.44 112 LEU A C 1
ATOM 901 O O . LEU A 1 112 ? -13.015 -6.104 4.171 1.00 94.44 112 LEU A O 1
ATOM 905 N N . ALA A 1 113 ? -11.111 -5.414 3.191 1.00 91.12 113 ALA A N 1
ATOM 906 C CA . ALA A 1 113 ? -10.234 -6.321 3.920 1.00 91.12 113 ALA A CA 1
ATOM 907 C C . ALA A 1 113 ? -10.335 -6.111 5.438 1.00 91.12 113 ALA A C 1
ATOM 909 O O . ALA A 1 113 ? -10.427 -7.089 6.181 1.00 91.12 113 ALA A O 1
ATOM 910 N N . VAL A 1 114 ? -10.405 -4.860 5.907 1.00 90.25 114 VAL A N 1
ATOM 911 C CA . VAL A 1 114 ? -10.595 -4.552 7.335 1.00 90.25 114 VAL A CA 1
ATOM 912 C C . VAL A 1 114 ? -11.950 -5.055 7.841 1.00 90.25 114 VAL A C 1
ATOM 914 O O . VAL A 1 114 ? -12.013 -5.699 8.889 1.00 90.25 114 VAL A O 1
ATOM 917 N N . VAL A 1 115 ? -13.032 -4.834 7.087 1.00 90.31 115 VAL A N 1
ATOM 918 C CA . VAL A 1 115 ? -14.383 -5.299 7.459 1.00 90.31 115 VAL A CA 1
ATOM 919 C C . VAL A 1 115 ? -14.454 -6.819 7.552 1.00 90.31 115 VAL A C 1
ATOM 921 O O . VAL A 1 115 ? -15.028 -7.365 8.496 1.00 90.31 115 VAL A O 1
ATOM 924 N N . VAL A 1 116 ? -13.898 -7.514 6.562 1.00 92.25 116 VAL A N 1
ATOM 925 C CA . VAL A 1 116 ? -13.892 -8.979 6.521 1.00 92.25 116 VAL A CA 1
ATOM 926 C C . VAL A 1 116 ? -13.032 -9.533 7.655 1.00 92.25 116 VAL A C 1
ATOM 928 O O . VAL A 1 116 ? -13.466 -10.453 8.347 1.00 92.25 116 VAL A O 1
ATOM 931 N N . SER A 1 117 ? -11.870 -8.931 7.911 1.00 87.56 117 SER A N 1
ATOM 932 C CA . SER A 1 117 ? -10.968 -9.350 8.989 1.00 87.56 117 SER A CA 1
ATOM 933 C C . SER A 1 117 ? -11.604 -9.212 10.372 1.00 87.56 117 SER A C 1
ATOM 935 O O . SER A 1 117 ? -11.476 -10.126 11.185 1.00 87.56 117 SER A O 1
ATOM 937 N N . ASP A 1 118 ? -12.350 -8.134 10.639 1.00 85.88 118 ASP A N 1
ATOM 938 C CA . ASP A 1 118 ? -13.083 -7.962 11.905 1.00 85.88 118 ASP A CA 1
ATOM 939 C C . ASP A 1 118 ? -14.154 -9.052 12.088 1.00 85.88 118 ASP A C 1
ATOM 941 O O . ASP A 1 118 ? -14.270 -9.652 13.160 1.00 85.88 118 ASP A O 1
ATOM 945 N N . LYS A 1 119 ? -14.895 -9.380 11.019 1.00 87.44 119 LYS A N 1
ATOM 946 C CA . LYS A 1 119 ? -15.895 -10.460 11.043 1.00 87.44 119 LYS A CA 1
ATOM 947 C C . LYS A 1 119 ? -15.262 -11.827 11.303 1.00 87.44 119 LYS A C 1
ATOM 949 O O . LYS A 1 119 ? -15.778 -12.584 12.123 1.00 87.44 119 LYS A O 1
ATOM 954 N N . ILE A 1 120 ? -14.164 -12.142 10.617 1.00 91.19 120 ILE A N 1
ATOM 955 C CA . ILE A 1 120 ? -13.442 -13.411 10.783 1.00 91.19 120 ILE A CA 1
ATOM 956 C C . ILE A 1 120 ? -12.879 -13.515 12.200 1.00 91.19 120 ILE A C 1
ATOM 958 O O . ILE A 1 120 ? -13.095 -14.523 12.863 1.00 91.19 120 ILE 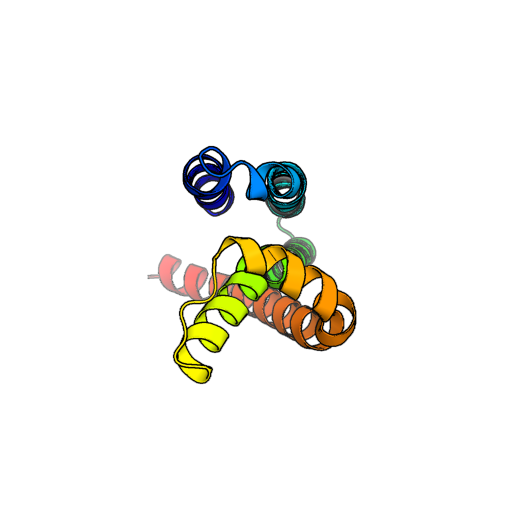A O 1
ATOM 962 N N . THR A 1 121 ? -12.224 -12.462 12.689 1.00 88.12 121 THR A N 1
ATOM 963 C CA . THR A 1 121 ? -11.616 -12.440 14.028 1.00 88.12 121 THR A CA 1
ATOM 964 C C . THR A 1 121 ? -12.653 -12.701 15.115 1.00 88.12 121 THR A C 1
ATOM 966 O O . THR A 1 121 ? -12.440 -13.554 15.971 1.00 88.12 121 THR A O 1
ATOM 969 N N . LYS A 1 122 ? -13.817 -12.042 15.050 1.00 87.75 122 LYS A N 1
ATOM 970 C CA . LYS A 1 122 ? -14.924 -12.301 15.985 1.00 87.75 122 LYS A CA 1
ATOM 971 C C . LYS A 1 122 ? -15.416 -13.740 15.909 1.00 87.75 122 LYS A C 1
ATOM 973 O O . LYS A 1 122 ? -15.668 -14.345 16.939 1.00 87.75 122 LYS A O 1
ATOM 978 N N . LYS A 1 123 ? -15.532 -14.294 14.701 1.00 88.50 123 LYS A N 1
ATOM 979 C CA . LYS A 1 123 ? -15.973 -15.678 14.504 1.00 88.50 123 LYS A CA 1
ATOM 980 C C . LYS A 1 123 ? -14.979 -16.697 15.070 1.00 88.50 123 LYS A C 1
ATOM 982 O O . LYS A 1 123 ? -15.412 -17.714 15.589 1.00 88.50 123 LYS A O 1
ATOM 987 N N . ILE A 1 124 ? -13.677 -16.422 14.979 1.00 89.31 124 ILE A N 1
ATOM 988 C CA . ILE A 1 124 ? -12.628 -17.278 15.547 1.00 89.31 124 ILE A CA 1
ATOM 989 C C . ILE A 1 124 ? -12.615 -17.187 17.074 1.00 89.31 124 ILE A C 1
ATOM 991 O O . ILE A 1 124 ? -12.501 -18.215 17.716 1.00 89.31 124 ILE A O 1
ATOM 995 N N . LEU A 1 125 ? -12.747 -15.987 17.649 1.00 80.31 125 LEU A N 1
ATOM 996 C CA . LEU A 1 125 ? -12.673 -15.772 19.103 1.00 80.31 125 LEU A CA 1
ATOM 997 C C . LEU A 1 125 ? -13.926 -16.214 19.882 1.00 80.31 125 LEU A C 1
ATOM 999 O O . LEU A 1 125 ? -13.876 -16.276 21.106 1.00 80.31 125 LEU A O 1
ATOM 1003 N N . ILE A 1 126 ? -15.056 -16.425 19.200 1.00 72.62 126 ILE A N 1
ATOM 1004 C CA . ILE A 1 126 ? -16.305 -16.923 19.807 1.00 72.62 126 ILE A CA 1
ATOM 1005 C C . ILE A 1 126 ? -16.331 -18.465 19.866 1.00 72.62 126 ILE A C 1
ATOM 1007 O O . ILE A 1 126 ? -17.093 -19.017 20.659 1.00 72.62 126 ILE A O 1
ATOM 1011 N N . ASN A 1 127 ? -15.510 -19.140 19.054 1.00 49.69 127 ASN A N 1
ATOM 1012 C CA . ASN A 1 127 ? -15.254 -20.582 19.152 1.00 49.69 127 ASN A CA 1
ATOM 1013 C C . ASN A 1 127 ? -14.108 -20.870 20.126 1.00 49.69 127 ASN A C 1
ATOM 1015 O O . ASN A 1 127 ? -14.113 -21.990 20.679 1.00 49.69 127 ASN A O 1
#

Radius of gyration: 16.97 Å; chains: 1; bounding box: 40×30×44 Å